Protein AF-A0A376MML0-F1 (afdb_monomer_lite)

Radius of gyration: 15.42 Å; chains: 1; bounding box: 36×36×40 Å

pLDDT: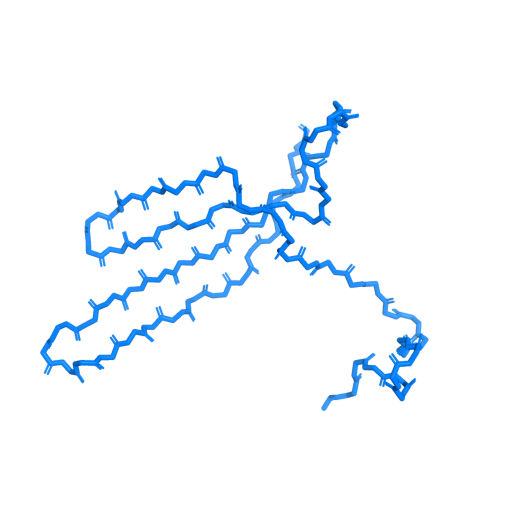 mean 79.68, std 14.78, range [39.25, 96.75]

Foldseek 3Di:
DAAADPPPGGPPPDDDADFDAWDDWDDDPQKIKTKGGRDDPPDDDQSQWIWIWIWHADPVVRDIDIDDIDTDRDD

Sequence (75 aa):
MKISDGNWLIQPGLNLIHPLQVFEVEQQGNEMVVYAAPVMYVNVPGSLTRLYLRCAFSPHRKVLSVFGLSIFRGR

Organism: Escherichia coli (NCBI:txid562)

Secondary structure (DSSP, 8-state):
---EETTTEE-TT-------EEEEEEEETTEEEEEEESS-SSS-TT--EEEEEEEEEETTTTEEEEEEEEEEE--

Structure (mmCIF, N/CA/C/O backbone):
data_AF-A0A376MML0-F1
#
_entry.id   AF-A0A376MML0-F1
#
loop_
_atom_site.group_PDB
_atom_site.id
_atom_site.type_symbol
_atom_site.label_atom_id
_atom_site.label_alt_id
_atom_site.label_comp_id
_atom_site.label_asym_id
_atom_site.label_entity_id
_atom_site.label_seq_id
_atom_s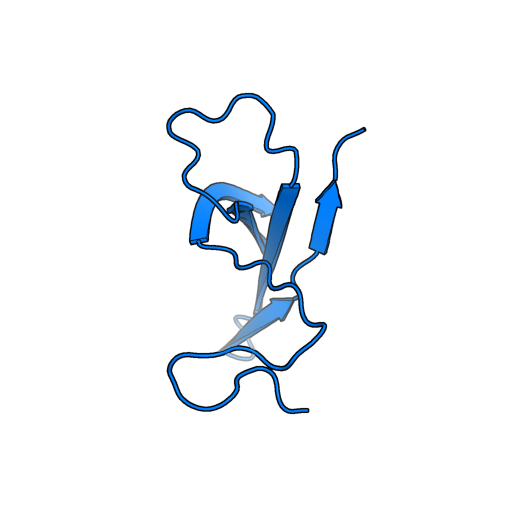ite.pdbx_PDB_ins_code
_atom_site.Cartn_x
_atom_site.Cartn_y
_atom_site.Cartn_z
_atom_site.occupancy
_atom_site.B_iso_or_equiv
_atom_site.auth_seq_id
_atom_site.auth_comp_id
_atom_site.auth_asym_id
_atom_site.auth_atom_id
_atom_site.pdbx_PDB_model_num
ATOM 1 N N . MET A 1 1 ? -10.099 -7.001 -10.441 1.00 80.88 1 MET A N 1
ATOM 2 C CA . MET A 1 1 ? -8.969 -6.149 -10.872 1.00 80.88 1 MET A CA 1
ATOM 3 C C . MET A 1 1 ? -7.683 -6.946 -10.709 1.00 80.88 1 MET A C 1
ATOM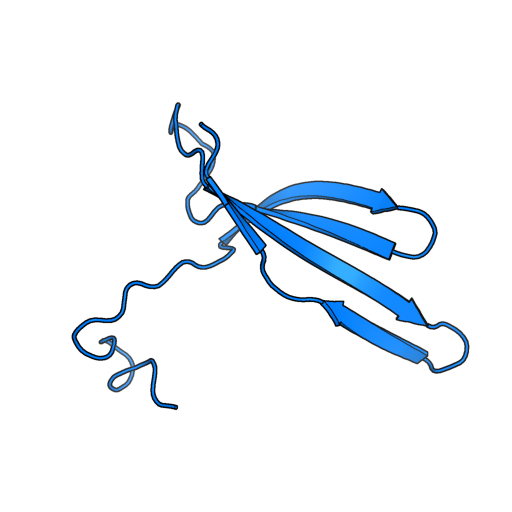 5 O O . MET A 1 1 ? -7.517 -7.535 -9.648 1.00 80.88 1 MET A O 1
ATOM 9 N N . LYS A 1 2 ? -6.824 -7.026 -11.734 1.00 88.88 2 LYS A N 1
ATOM 10 C CA . LYS A 1 2 ? -5.479 -7.621 -11.625 1.00 88.88 2 LYS A CA 1
ATOM 11 C C . LYS A 1 2 ? -4.454 -6.490 -11.613 1.00 88.88 2 LYS A C 1
ATOM 13 O O . LYS A 1 2 ? -4.551 -5.599 -12.447 1.00 88.88 2 LYS A O 1
ATOM 18 N N . ILE A 1 3 ? -3.534 -6.515 -10.653 1.00 92.62 3 ILE A N 1
ATOM 19 C CA . ILE A 1 3 ? -2.498 -5.483 -10.483 1.00 92.62 3 ILE A CA 1
ATOM 20 C C . ILE A 1 3 ? -1.123 -6.076 -10.795 1.00 92.62 3 ILE A C 1
ATOM 22 O O . ILE A 1 3 ? -0.369 -5.514 -11.585 1.00 92.62 3 ILE A O 1
ATOM 26 N N . SER A 1 4 ? -0.820 -7.240 -10.222 1.00 95.00 4 SER A N 1
ATOM 27 C CA . SER A 1 4 ? 0.376 -8.005 -10.557 1.00 95.00 4 SER A CA 1
ATOM 28 C C . SER A 1 4 ? 0.162 -8.886 -11.791 1.00 95.00 4 SER A C 1
ATOM 30 O O . SER A 1 4 ? -0.966 -9.267 -12.133 1.00 95.00 4 SER A O 1
ATOM 32 N N . ASP A 1 5 ? 1.262 -9.212 -12.457 1.00 95.31 5 ASP A N 1
ATOM 33 C CA . ASP A 1 5 ? 1.359 -10.255 -13.471 1.00 95.31 5 ASP A CA 1
ATOM 34 C C . ASP A 1 5 ? 2.327 -11.338 -12.967 1.00 95.31 5 ASP A C 1
ATOM 36 O O . ASP A 1 5 ? 3.550 -11.244 -13.080 1.00 95.31 5 ASP A O 1
ATOM 40 N N . GLY A 1 6 ? 1.773 -12.327 -12.263 1.00 94.75 6 GLY A N 1
ATOM 41 C CA . GLY A 1 6 ? 2.564 -13.263 -11.464 1.00 94.75 6 GLY A CA 1
ATOM 42 C C . GLY A 1 6 ? 3.211 -12.590 -10.246 1.00 94.75 6 GLY A C 1
ATOM 43 O O . GLY A 1 6 ? 2.659 -11.649 -9.677 1.00 94.75 6 GLY A O 1
ATOM 44 N N . ASN A 1 7 ? 4.363 -13.109 -9.816 1.00 94.50 7 ASN A N 1
ATOM 45 C CA . ASN A 1 7 ? 5.102 -12.587 -8.659 1.00 94.50 7 ASN A CA 1
ATOM 46 C C . ASN A 1 7 ? 6.059 -11.439 -9.019 1.00 94.50 7 ASN A C 1
ATOM 48 O O . ASN A 1 7 ? 6.362 -10.597 -8.182 1.00 94.50 7 ASN A O 1
ATOM 52 N N . TRP A 1 8 ? 6.570 -11.437 -10.251 1.00 95.88 8 TRP A N 1
ATOM 53 C CA . TRP A 1 8 ? 7.737 -10.636 -10.634 1.00 95.88 8 TRP A CA 1
ATOM 54 C C . TRP A 1 8 ? 7.396 -9.389 -11.447 1.00 95.88 8 TRP A C 1
ATOM 56 O O . TRP A 1 8 ? 8.229 -8.493 -11.544 1.00 95.88 8 TRP A O 1
ATOM 66 N N . LEU A 1 9 ? 6.202 -9.332 -12.043 1.00 95.56 9 LEU A N 1
ATOM 67 C CA . LEU A 1 9 ? 5.802 -8.261 -12.950 1.00 95.56 9 LEU A CA 1
ATOM 68 C C . LEU A 1 9 ? 4.527 -7.568 -12.468 1.00 95.56 9 LEU A C 1
ATOM 70 O O . LEU A 1 9 ? 3.743 -8.094 -11.672 1.00 95.56 9 LEU A O 1
ATOM 74 N N . ILE A 1 10 ? 4.320 -6.365 -12.991 1.00 96.50 10 ILE A N 1
ATOM 75 C CA . ILE A 1 10 ? 3.081 -5.600 -12.864 1.00 96.50 10 ILE A CA 1
ATOM 76 C C . ILE A 1 10 ? 2.371 -5.579 -14.215 1.00 96.50 10 ILE A C 1
ATOM 78 O O . ILE A 1 10 ? 3.019 -5.682 -15.257 1.00 96.50 10 ILE A O 1
ATOM 82 N N . GLN A 1 11 ? 1.044 -5.443 -14.204 1.00 96.75 11 GLN A N 1
ATOM 83 C CA . GLN A 1 11 ? 0.283 -5.370 -15.451 1.00 96.75 11 GLN A CA 1
ATOM 84 C C . GLN A 1 11 ? 0.749 -4.175 -16.309 1.00 96.75 11 GLN A C 1
ATOM 86 O O . GLN A 1 11 ? 1.014 -3.097 -15.759 1.00 96.75 11 GLN A O 1
ATOM 91 N N . PRO A 1 12 ? 0.829 -4.328 -17.644 1.00 94.88 12 PRO A N 1
ATOM 92 C CA . PRO A 1 12 ? 1.241 -3.250 -18.537 1.00 94.88 12 PRO A CA 1
ATOM 93 C C . PRO A 1 12 ? 0.383 -1.991 -18.362 1.00 94.88 12 PRO A C 1
ATOM 95 O O . PRO A 1 12 ? -0.839 -2.065 -18.252 1.00 94.88 12 PRO A O 1
ATOM 98 N N . GLY A 1 13 ? 1.029 -0.824 -18.356 1.00 92.50 13 GLY A N 1
ATOM 99 C CA . GLY A 1 13 ? 0.350 0.469 -18.217 1.00 92.50 13 GLY A CA 1
ATOM 100 C C . GLY A 1 13 ? -0.013 0.866 -16.781 1.00 92.50 13 GLY A C 1
ATOM 101 O O . GLY A 1 13 ? -0.596 1.933 -16.591 1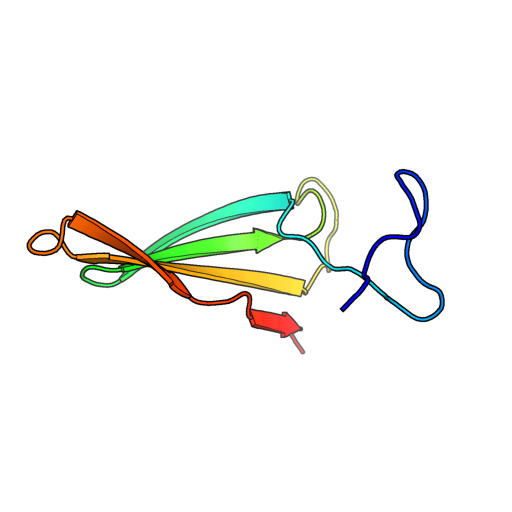.00 92.50 13 GLY A O 1
ATOM 102 N N . LEU A 1 14 ? 0.340 0.065 -15.768 1.00 91.12 14 LEU A N 1
ATOM 103 C CA . LEU A 1 14 ? 0.191 0.448 -14.362 1.00 91.12 14 LEU A CA 1
ATOM 104 C C . LEU A 1 14 ? 1.470 1.089 -13.812 1.00 91.12 14 LEU A C 1
ATOM 106 O O . LEU A 1 14 ? 2.565 0.569 -13.990 1.00 91.12 14 LEU A O 1
ATOM 110 N N . ASN A 1 15 ? 1.305 2.182 -13.066 1.00 86.75 15 ASN A N 1
ATOM 111 C CA . ASN A 1 15 ? 2.347 2.769 -12.226 1.00 86.75 15 ASN A CA 1
ATOM 112 C C . ASN A 1 15 ? 1.907 2.648 -10.768 1.00 86.75 15 ASN A C 1
ATOM 114 O O . ASN A 1 15 ? 0.838 3.144 -10.406 1.00 86.75 15 ASN A O 1
ATOM 118 N N . LEU A 1 16 ? 2.709 1.978 -9.940 1.00 85.94 16 LEU A N 1
ATOM 119 C CA . LEU A 1 16 ? 2.372 1.723 -8.542 1.00 85.94 16 LEU A CA 1
ATOM 120 C C . LEU A 1 16 ? 3.126 2.668 -7.610 1.00 85.94 16 LEU A C 1
ATOM 122 O O . LEU A 1 16 ? 4.298 2.973 -7.814 1.00 85.94 16 LEU A O 1
ATOM 126 N N . ILE A 1 17 ? 2.434 3.114 -6.566 1.00 84.38 17 ILE A N 1
ATOM 127 C CA . ILE A 1 17 ? 2.991 3.925 -5.486 1.00 84.38 17 ILE A CA 1
ATOM 128 C C . ILE A 1 17 ? 2.573 3.245 -4.182 1.00 84.38 17 ILE A C 1
ATOM 130 O O . ILE A 1 17 ? 1.388 2.993 -3.966 1.00 84.38 17 ILE A O 1
ATOM 134 N N . HIS A 1 18 ? 3.542 2.928 -3.325 1.00 84.25 18 HIS A N 1
ATOM 135 C CA . HIS A 1 18 ? 3.325 2.174 -2.088 1.00 84.25 18 HIS A CA 1
ATOM 136 C C . HIS A 1 18 ? 3.784 2.985 -0.876 1.00 84.25 18 HIS A C 1
ATOM 138 O O . HIS A 1 18 ? 4.799 3.653 -0.984 1.00 84.25 18 HIS A O 1
ATOM 144 N N . PRO A 1 19 ? 3.107 2.941 0.281 1.00 85.31 19 PRO A N 1
ATOM 145 C CA . PRO A 1 19 ? 3.628 3.533 1.512 1.00 85.31 19 PRO A CA 1
ATOM 146 C C . PRO A 1 19 ? 4.715 2.630 2.110 1.00 85.31 19 PRO A C 1
ATOM 148 O O . PRO A 1 19 ? 4.402 1.656 2.786 1.00 85.31 19 PRO A O 1
ATOM 151 N N . LEU A 1 20 ? 5.989 2.930 1.836 1.00 85.56 20 LEU A N 1
ATOM 152 C CA . LEU A 1 20 ? 7.126 2.101 2.261 1.00 85.56 20 LEU A CA 1
ATOM 153 C C . LEU A 1 20 ? 7.785 2.582 3.557 1.00 85.56 20 LEU A C 1
ATOM 155 O O . LEU A 1 20 ? 8.249 1.755 4.337 1.00 85.56 20 LEU A O 1
ATOM 159 N N . GLN A 1 21 ? 7.831 3.894 3.804 1.00 85.06 21 GLN A N 1
ATOM 160 C CA . GLN A 1 21 ? 8.453 4.447 5.011 1.00 85.06 21 GLN A CA 1
ATOM 161 C C . GLN A 1 21 ? 7.526 5.430 5.716 1.00 85.06 21 GLN A C 1
ATOM 163 O O . GLN A 1 21 ? 7.142 6.436 5.127 1.00 85.06 21 GLN A O 1
ATOM 168 N N . VAL A 1 22 ? 7.232 5.177 6.993 1.00 87.12 22 VAL A N 1
ATOM 169 C CA . VAL A 1 22 ? 6.570 6.144 7.880 1.00 87.12 22 VAL A CA 1
ATOM 170 C C . VAL A 1 22 ? 7.575 7.216 8.285 1.00 87.12 22 VAL A C 1
ATOM 172 O O . VAL A 1 22 ? 8.694 6.894 8.683 1.00 87.12 22 VAL A O 1
ATOM 175 N N . PHE A 1 23 ? 7.174 8.479 8.190 1.00 84.88 23 PHE A N 1
ATOM 176 C CA . PHE A 1 23 ? 8.010 9.610 8.602 1.00 84.88 23 PHE A CA 1
ATOM 177 C C . PHE A 1 23 ? 7.351 10.490 9.662 1.00 84.88 23 PHE A C 1
ATOM 179 O O . PHE A 1 23 ? 8.053 11.192 10.380 1.00 84.88 23 PHE A O 1
ATOM 186 N N . GLU A 1 24 ? 6.024 10.441 9.785 1.00 87.62 24 GLU A N 1
ATOM 187 C CA . GLU A 1 24 ? 5.279 11.219 10.768 1.00 87.62 24 GLU A CA 1
ATOM 188 C C . GLU A 1 24 ? 3.993 10.482 11.150 1.00 87.62 24 GLU A C 1
ATOM 190 O O . GLU A 1 24 ? 3.362 9.822 10.319 1.00 87.62 24 GLU A O 1
ATOM 195 N N . VAL A 1 25 ? 3.614 10.580 12.422 1.00 90.62 25 VAL A N 1
ATOM 196 C CA . VAL A 1 25 ? 2.359 10.044 12.949 1.00 90.62 25 VAL A CA 1
ATOM 197 C C . VAL A 1 25 ? 1.739 11.105 13.843 1.00 90.62 25 VAL A C 1
ATOM 199 O O . VAL A 1 25 ? 2.374 11.583 14.778 1.00 90.62 25 VAL A O 1
ATOM 202 N N . GLU A 1 26 ? 0.489 11.444 13.566 1.00 92.44 26 GLU A N 1
ATOM 203 C CA . GLU A 1 26 ? -0.295 12.409 14.324 1.00 92.44 26 GLU A CA 1
ATOM 204 C C . GLU A 1 26 ? -1.503 11.727 14.960 1.00 92.44 26 GLU A C 1
ATOM 206 O O . GLU A 1 26 ? -2.131 10.845 14.373 1.00 92.44 26 GLU A O 1
ATOM 211 N N . GLN A 1 27 ? -1.880 12.186 16.149 1.00 90.69 27 GLN A N 1
ATOM 212 C CA . GLN A 1 27 ? -3.165 11.853 16.748 1.00 90.69 27 GLN A CA 1
ATOM 213 C C . GLN A 1 27 ? -4.133 13.020 16.537 1.00 90.69 27 GLN A C 1
ATOM 215 O O . GLN A 1 27 ? -3.903 14.124 17.025 1.00 90.69 27 GLN A O 1
ATOM 220 N N . GLN A 1 28 ? -5.234 12.770 15.831 1.00 89.69 28 GLN A N 1
ATOM 221 C CA . GLN A 1 28 ? -6.295 13.739 15.568 1.00 89.69 28 GLN A CA 1
ATOM 222 C C . GLN A 1 28 ? -7.579 13.265 16.259 1.00 89.69 28 GLN A C 1
ATOM 224 O O . GLN A 1 28 ? -8.365 12.483 15.724 1.00 89.69 28 GLN A O 1
ATOM 229 N N . GLY A 1 29 ? -7.771 13.697 17.508 1.00 89.00 29 GLY A N 1
ATOM 230 C CA . GLY A 1 29 ? -8.872 13.230 18.351 1.00 89.00 29 GLY A CA 1
ATOM 231 C C . GLY A 1 29 ? -8.773 11.726 18.636 1.00 89.00 29 GLY A C 1
ATOM 232 O O . GLY A 1 29 ? -7.834 11.273 19.291 1.00 89.00 29 GLY A O 1
ATOM 233 N N . ASN A 1 30 ? -9.746 10.954 18.143 1.00 87.62 30 ASN A N 1
ATOM 234 C CA . ASN A 1 30 ? -9.778 9.487 18.256 1.00 87.62 30 ASN A CA 1
ATOM 235 C C . ASN A 1 30 ? -9.242 8.774 16.993 1.00 87.62 30 ASN A C 1
ATOM 237 O O . ASN A 1 30 ? -9.422 7.567 16.814 1.00 87.62 30 ASN A O 1
ATOM 241 N N . GLU A 1 31 ? -8.614 9.524 16.091 1.00 88.69 31 GLU A N 1
ATOM 242 C CA . GLU A 1 31 ? -8.006 9.005 14.873 1.00 88.69 31 GLU A CA 1
ATOM 243 C C . GLU A 1 31 ? -6.485 9.121 14.949 1.00 88.69 31 GLU A C 1
ATOM 245 O O . GLU A 1 31 ? -5.934 10.088 15.473 1.00 88.69 31 GLU A O 1
ATOM 250 N N . MET A 1 32 ? -5.802 8.129 14.396 1.00 91.06 32 MET A N 1
ATOM 251 C CA . MET A 1 32 ? -4.373 8.159 14.137 1.00 91.06 32 MET A CA 1
ATOM 252 C C . MET A 1 32 ? -4.162 8.414 12.649 1.00 91.06 32 MET A C 1
ATOM 254 O O . MET A 1 32 ? -4.714 7.722 11.796 1.00 91.06 32 MET A O 1
ATOM 258 N N . VAL A 1 33 ? -3.352 9.407 12.337 1.00 89.56 33 VAL A N 1
ATOM 259 C CA . VAL A 1 33 ? -3.009 9.835 10.989 1.00 89.56 33 VAL A CA 1
ATOM 260 C C . VAL A 1 33 ? -1.547 9.475 10.762 1.00 89.56 33 VAL A C 1
ATOM 262 O O . VAL A 1 33 ? -0.664 9.964 11.455 1.00 89.56 33 VAL A O 1
ATOM 265 N N . VAL A 1 34 ? -1.289 8.575 9.818 1.00 89.69 34 VAL A N 1
ATOM 266 C CA . VAL A 1 34 ? 0.053 8.092 9.482 1.00 89.69 34 VAL A CA 1
ATOM 267 C C . VAL A 1 34 ? 0.461 8.690 8.148 1.00 89.69 34 VAL A C 1
ATOM 269 O O . VAL A 1 34 ? -0.216 8.482 7.137 1.00 89.69 34 VAL A O 1
ATOM 272 N N . TYR A 1 35 ? 1.590 9.388 8.136 1.00 86.75 35 TYR A N 1
ATOM 273 C CA . TYR A 1 35 ? 2.206 9.883 6.917 1.00 86.75 35 TYR A CA 1
ATOM 274 C C . TYR A 1 35 ? 3.380 8.990 6.517 1.00 86.75 35 TYR A C 1
ATOM 276 O O . TYR A 1 35 ? 4.294 8.716 7.302 1.00 86.75 35 TYR A O 1
ATOM 284 N N . ALA A 1 36 ? 3.352 8.540 5.265 1.00 85.69 36 ALA A N 1
ATOM 285 C CA . ALA A 1 36 ? 4.349 7.662 4.678 1.00 85.69 36 ALA A CA 1
ATOM 286 C C . ALA A 1 36 ? 4.835 8.176 3.314 1.00 85.69 36 ALA A C 1
ATOM 288 O O . ALA A 1 36 ? 4.110 8.874 2.604 1.00 85.69 36 ALA A O 1
ATOM 289 N N . ALA A 1 37 ? 6.053 7.812 2.920 1.00 82.62 37 ALA A N 1
ATOM 290 C CA . ALA A 1 37 ? 6.555 8.016 1.563 1.00 82.62 37 ALA A CA 1
ATOM 291 C C . ALA A 1 37 ? 6.721 6.710 0.795 1.00 82.62 37 ALA A C 1
ATOM 293 O O . ALA A 1 37 ? 6.890 5.643 1.397 1.00 82.62 37 ALA A O 1
ATOM 294 N N . PRO A 1 38 ? 6.755 6.812 -0.546 1.00 79.00 38 PRO A N 1
ATOM 295 C CA . PRO A 1 38 ? 7.065 5.693 -1.418 1.00 79.00 38 PRO A CA 1
ATOM 296 C C . PRO A 1 38 ? 8.538 5.343 -1.563 1.00 79.00 38 PRO A C 1
ATOM 298 O O . PRO A 1 38 ? 8.843 4.296 -2.118 1.00 79.00 38 PRO A O 1
ATOM 301 N N . VAL A 1 39 ? 9.450 6.179 -1.075 1.00 74.94 39 VAL A N 1
ATOM 302 C CA . VAL A 1 39 ? 10.897 5.933 -1.100 1.00 74.94 39 VAL A CA 1
ATOM 303 C C . VAL A 1 39 ? 11.504 6.333 0.234 1.00 74.94 39 VAL A C 1
ATOM 305 O O . VAL A 1 39 ? 10.889 7.086 0.992 1.00 74.94 39 VAL A O 1
ATOM 308 N N . MET A 1 40 ? 12.706 5.831 0.521 1.00 58.31 40 MET A N 1
ATOM 309 C CA . MET A 1 40 ? 13.382 6.146 1.770 1.00 58.31 40 MET A CA 1
ATOM 310 C C . MET A 1 40 ? 13.691 7.657 1.839 1.00 58.31 40 MET A C 1
ATOM 312 O O . MET A 1 40 ? 14.342 8.190 0.945 1.00 58.31 40 MET A O 1
ATOM 316 N N . TYR A 1 41 ? 13.249 8.355 2.890 1.00 54.53 41 TYR A N 1
ATOM 317 C CA . TYR A 1 41 ? 13.507 9.784 3.150 1.00 54.53 41 TYR A CA 1
ATOM 318 C C . TYR A 1 41 ? 14.983 10.110 3.399 1.00 54.53 41 TYR A C 1
ATOM 320 O O . TYR A 1 41 ? 15.359 11.279 3.496 1.00 54.53 41 TYR A O 1
ATOM 328 N N . VAL A 1 42 ? 15.831 9.090 3.506 1.00 54.00 42 VAL A N 1
ATOM 329 C CA . VAL A 1 42 ? 17.274 9.254 3.632 1.00 54.00 42 VAL A CA 1
ATOM 330 C C . VAL A 1 42 ? 17.819 9.622 2.246 1.00 54.00 42 VAL A C 1
ATOM 332 O O . VAL A 1 42 ? 18.133 8.750 1.445 1.00 54.00 42 VAL A O 1
ATOM 335 N N . ASN A 1 43 ? 17.920 10.929 1.976 1.00 49.31 43 ASN A N 1
ATOM 336 C CA . ASN A 1 43 ? 18.656 11.557 0.862 1.00 49.31 43 ASN A CA 1
ATOM 337 C C . ASN A 1 43 ? 17.938 11.797 -0.485 1.00 49.31 43 ASN A C 1
ATOM 339 O O . ASN A 1 43 ? 18.606 11.814 -1.517 1.00 49.31 43 ASN A O 1
ATOM 343 N N . VAL A 1 44 ? 16.630 12.090 -0.518 1.00 52.94 44 VAL A N 1
ATOM 344 C CA . VAL A 1 44 ? 16.014 12.686 -1.730 1.00 52.94 44 VAL A CA 1
ATOM 345 C C . VAL A 1 44 ? 15.366 14.038 -1.408 1.00 52.94 44 VAL A C 1
ATOM 347 O O . VAL A 1 44 ? 14.191 14.087 -1.032 1.00 52.94 44 VAL A O 1
ATOM 350 N N . PRO A 1 45 ? 16.097 15.158 -1.571 1.00 40.81 45 PRO A N 1
ATOM 351 C CA . PRO A 1 45 ? 15.487 16.481 -1.594 1.00 40.81 45 PRO A CA 1
ATOM 352 C C . PRO A 1 45 ? 14.537 16.537 -2.800 1.00 40.81 45 PRO A C 1
ATOM 354 O O . PRO A 1 45 ? 14.983 16.430 -3.939 1.00 40.81 45 PRO A O 1
ATOM 357 N N . GLY A 1 46 ? 13.226 16.654 -2.568 1.00 51.97 46 GLY A N 1
ATOM 358 C CA . GLY A 1 46 ? 12.240 16.856 -3.642 1.00 51.97 46 GLY A CA 1
ATOM 359 C C . GLY A 1 46 ? 11.244 15.721 -3.903 1.00 51.97 46 GLY A C 1
ATOM 360 O O . GLY A 1 46 ? 10.434 15.849 -4.820 1.00 51.97 46 GLY A O 1
ATOM 361 N N . SER A 1 47 ? 11.209 14.643 -3.105 1.00 54.03 47 SER A N 1
ATOM 362 C CA . SER A 1 47 ? 10.062 13.717 -3.158 1.00 54.03 47 SER A CA 1
ATOM 363 C C . SER A 1 47 ? 8.835 14.367 -2.504 1.00 54.03 47 SER A C 1
ATOM 365 O O . SER A 1 47 ? 8.530 14.162 -1.333 1.00 54.03 47 SER A O 1
ATOM 367 N N . LEU A 1 48 ? 8.124 15.188 -3.279 1.00 58.22 48 LEU A N 1
ATOM 368 C CA . LEU A 1 48 ? 6.896 15.894 -2.888 1.00 58.22 48 LEU A CA 1
ATOM 369 C C . LEU A 1 48 ? 5.673 14.966 -2.767 1.00 58.22 48 LEU A C 1
ATOM 371 O O . LEU A 1 48 ? 4.557 15.461 -2.622 1.00 58.22 48 LEU A O 1
ATOM 375 N N . THR A 1 49 ? 5.855 13.643 -2.873 1.00 63.50 49 THR A N 1
ATOM 376 C CA . THR A 1 49 ? 4.760 12.665 -2.833 1.00 63.50 49 THR A CA 1
ATOM 377 C C . THR A 1 49 ? 4.580 12.158 -1.409 1.00 63.50 49 THR A C 1
ATOM 379 O O . THR A 1 49 ? 5.280 11.243 -0.975 1.00 63.50 49 THR A O 1
ATOM 382 N N . ARG A 1 50 ? 3.631 12.757 -0.686 1.00 69.00 50 ARG A N 1
ATOM 383 C CA . ARG A 1 50 ? 3.222 12.308 0.650 1.00 69.00 50 ARG A CA 1
ATOM 384 C C . ARG A 1 50 ? 2.019 11.388 0.506 1.00 69.00 50 ARG A C 1
ATOM 386 O O . ARG A 1 50 ? 1.039 11.738 -0.154 1.00 69.00 50 ARG A O 1
ATOM 393 N N . LEU A 1 51 ? 2.112 10.219 1.121 1.00 78.50 51 LEU A N 1
ATOM 394 C CA . LEU A 1 51 ? 1.010 9.288 1.265 1.00 78.50 51 LEU A CA 1
ATOM 395 C C . LEU A 1 51 ? 0.479 9.390 2.683 1.00 78.50 51 LEU A C 1
ATOM 397 O O . LEU A 1 51 ? 1.246 9.470 3.639 1.00 78.50 51 LEU A O 1
ATOM 401 N N . TYR A 1 52 ? -0.835 9.376 2.813 1.00 81.06 52 TYR A N 1
ATOM 402 C CA . TYR A 1 52 ? -1.491 9.499 4.102 1.00 81.06 52 TYR A CA 1
ATOM 403 C C . TYR A 1 52 ? -2.509 8.376 4.292 1.00 81.06 52 TYR A C 1
ATOM 405 O O . TYR A 1 52 ? -3.278 8.080 3.376 1.00 81.06 52 TYR A O 1
ATOM 413 N N . LEU A 1 53 ? -2.483 7.771 5.482 1.00 84.12 53 LEU A N 1
ATOM 414 C CA . LEU A 1 53 ? -3.398 6.739 5.965 1.00 84.12 53 LEU A CA 1
ATOM 415 C C . LEU A 1 53 ? -4.064 7.225 7.257 1.00 84.12 53 LEU A C 1
ATOM 417 O O . LEU A 1 53 ? -3.382 7.679 8.176 1.00 84.12 53 LEU A O 1
ATOM 421 N N . ARG A 1 54 ? -5.390 7.099 7.356 1.00 83.12 54 ARG A N 1
ATOM 422 C CA . ARG A 1 54 ? -6.148 7.429 8.574 1.00 83.12 54 ARG A CA 1
ATOM 423 C C . ARG A 1 54 ? -6.675 6.161 9.213 1.00 83.12 54 ARG A C 1
ATOM 425 O O . ARG A 1 54 ? -7.362 5.378 8.568 1.00 83.12 54 ARG A O 1
ATOM 432 N N . CYS A 1 55 ? -6.419 5.998 10.495 1.00 86.25 55 CYS A N 1
ATOM 433 C CA . CYS A 1 55 ? -6.864 4.873 11.291 1.00 86.25 55 CYS A CA 1
ATOM 434 C C . CYS A 1 55 ? -7.806 5.385 12.384 1.00 86.25 55 CYS A C 1
ATOM 436 O O . CYS A 1 55 ? -7.374 6.129 13.258 1.00 86.25 55 CYS A O 1
ATOM 438 N N . ALA A 1 56 ? -9.078 4.989 12.365 1.00 86.19 56 ALA A N 1
ATOM 439 C CA . ALA A 1 56 ? -10.031 5.319 13.425 1.00 86.19 56 ALA A CA 1
ATOM 440 C C . ALA A 1 56 ? -10.371 4.061 14.222 1.00 86.19 56 ALA A C 1
ATOM 442 O O . ALA A 1 56 ? -10.891 3.083 13.673 1.00 86.19 56 ALA A O 1
ATOM 443 N N . PHE A 1 57 ? -10.089 4.078 15.522 1.00 84.31 57 PHE A N 1
ATOM 444 C CA . PHE A 1 57 ? -10.433 2.964 16.394 1.00 84.31 57 PHE A CA 1
ATOM 445 C C . PHE A 1 57 ? -11.808 3.189 17.022 1.00 84.31 57 PHE A C 1
ATOM 447 O O . PHE A 1 57 ? -12.054 4.223 17.635 1.00 84.31 57 PHE A O 1
ATOM 454 N N . SER A 1 58 ? -12.714 2.218 16.890 1.00 83.75 58 SER A N 1
ATOM 455 C CA . SER A 1 58 ? -14.005 2.215 17.580 1.00 83.75 58 SER A CA 1
ATOM 456 C C . SER A 1 58 ? -13.940 1.265 18.781 1.00 83.75 58 SER A C 1
ATOM 458 O O . SER A 1 58 ? -14.074 0.051 18.593 1.00 83.75 58 SER A O 1
ATOM 460 N N . PRO A 1 59 ? -13.782 1.769 20.023 1.00 76.94 59 PRO A N 1
ATOM 461 C CA . PRO A 1 59 ? -13.587 0.912 21.195 1.00 76.94 59 PRO A CA 1
ATOM 462 C C . PRO A 1 59 ? -14.808 0.040 21.497 1.00 76.94 59 PRO A C 1
ATOM 464 O O . PRO A 1 59 ? -14.676 -1.101 21.923 1.00 76.94 59 PRO A O 1
ATOM 467 N N . HIS A 1 60 ? -16.008 0.565 21.234 1.00 83.50 60 HIS A N 1
ATOM 468 C CA . HIS A 1 60 ? -17.272 -0.111 21.539 1.00 83.50 60 HIS A CA 1
ATOM 469 C C . HIS A 1 60 ? -17.548 -1.264 20.573 1.00 83.50 60 HIS A C 1
ATOM 471 O O . HIS A 1 60 ? -18.103 -2.287 20.962 1.00 83.50 60 HIS A O 1
ATOM 477 N N . ARG A 1 61 ? -17.138 -1.108 19.310 1.00 83.62 61 ARG A N 1
ATOM 478 C CA . ARG A 1 61 ? -17.282 -2.143 18.280 1.00 83.62 61 ARG A CA 1
ATOM 479 C C . ARG A 1 61 ? -16.056 -3.051 18.183 1.00 83.62 61 ARG A C 1
ATOM 481 O O . ARG A 1 61 ? -16.139 -4.074 17.518 1.00 83.62 61 ARG A O 1
ATOM 488 N N . LYS A 1 62 ? -14.942 -2.689 18.836 1.00 86.88 62 LYS A N 1
ATOM 489 C CA . LYS A 1 62 ? -13.626 -3.342 18.720 1.00 86.88 62 LYS A CA 1
ATOM 490 C C . LYS A 1 62 ? -13.154 -3.447 17.261 1.00 86.88 62 LYS A C 1
ATOM 492 O O . LYS A 1 62 ? -12.585 -4.453 16.853 1.00 86.88 62 LYS A O 1
ATOM 497 N N . VAL A 1 63 ? -13.411 -2.403 16.471 1.00 88.19 63 VAL A N 1
ATOM 498 C CA . VAL A 1 63 ? -13.083 -2.335 15.037 1.00 88.19 63 VAL A CA 1
ATOM 499 C C . VAL A 1 63 ? -12.067 -1.224 14.801 1.00 88.19 63 VAL A C 1
ATOM 501 O O . VAL A 1 63 ? -12.264 -0.100 15.265 1.00 88.19 63 VAL A O 1
ATOM 504 N N . LEU A 1 64 ? -11.012 -1.526 14.043 1.00 89.12 64 LEU A N 1
ATOM 505 C CA . LEU A 1 64 ? -10.094 -0.534 13.490 1.00 89.12 64 LEU A CA 1
ATOM 506 C C . LEU A 1 64 ? -10.482 -0.261 12.037 1.00 89.12 64 LEU A C 1
ATOM 508 O O . LEU A 1 64 ? -10.394 -1.148 11.191 1.00 89.12 64 LEU A O 1
ATOM 512 N N . SER A 1 65 ? -10.921 0.961 11.755 1.00 88.44 65 SER A N 1
ATOM 513 C CA . SER A 1 65 ? -11.200 1.402 10.388 1.00 88.44 65 SER A CA 1
ATOM 514 C C . SER A 1 65 ? -9.945 2.026 9.799 1.00 88.44 65 SER A C 1
ATOM 516 O O . SER A 1 65 ? -9.360 2.911 10.420 1.00 88.44 65 SER A O 1
ATOM 518 N N . VAL A 1 66 ? -9.550 1.584 8.608 1.00 88.31 66 VAL A N 1
ATOM 519 C CA . VAL A 1 66 ? -8.430 2.158 7.855 1.00 88.31 66 VAL A CA 1
ATOM 520 C C . VAL A 1 66 ? -9.009 2.864 6.635 1.00 88.31 66 VAL A C 1
ATOM 522 O O . VAL A 1 66 ? -9.588 2.223 5.759 1.00 88.31 66 VAL A O 1
ATOM 525 N N . PHE A 1 67 ? -8.887 4.186 6.597 1.00 82.50 67 PHE A N 1
ATOM 526 C CA . PHE A 1 67 ? -9.344 5.025 5.498 1.00 82.50 67 PHE A CA 1
ATOM 527 C C . PHE A 1 67 ? -8.178 5.386 4.576 1.00 82.50 67 PHE A C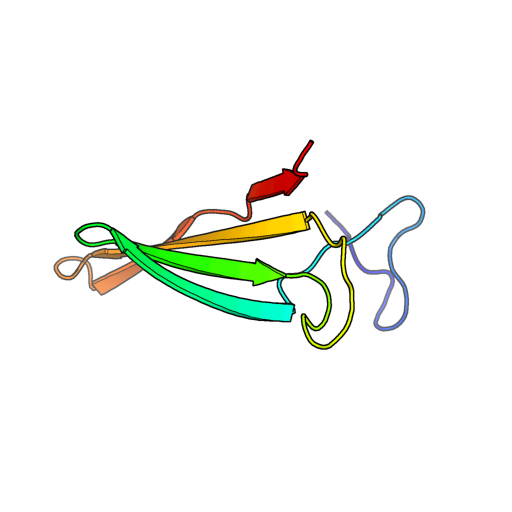 1
ATOM 529 O O . PHE A 1 67 ? -7.036 5.542 5.013 1.00 82.50 67 PHE A O 1
ATOM 536 N N . GLY A 1 68 ? -8.515 5.442 3.286 1.00 68.25 68 GLY A N 1
ATOM 537 C CA . GLY A 1 68 ? -7.621 5.203 2.159 1.00 68.25 68 GLY A CA 1
ATOM 538 C C . GLY A 1 68 ? -6.395 6.101 2.010 1.00 68.25 68 GLY A C 1
ATOM 539 O O . GLY A 1 68 ? -6.245 7.144 2.637 1.00 68.25 68 GLY A O 1
ATOM 540 N N . LEU A 1 69 ? -5.540 5.653 1.090 1.00 64.75 69 LEU A N 1
ATOM 541 C CA . LEU A 1 69 ? -4.300 6.288 0.669 1.00 64.75 69 LEU A CA 1
ATOM 542 C C . LEU A 1 69 ? -4.599 7.534 -0.182 1.00 64.75 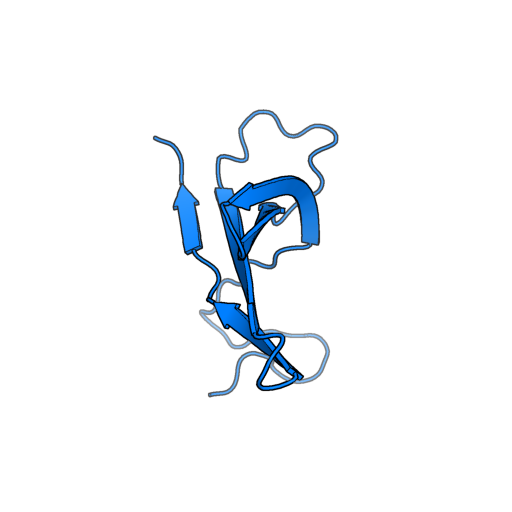69 LEU A C 1
ATOM 544 O O . LEU A 1 69 ? -5.048 7.407 -1.320 1.00 64.75 69 LEU A O 1
ATOM 548 N N . SER A 1 70 ? -4.336 8.731 0.343 1.00 63.75 70 SER A N 1
ATOM 549 C CA . SER A 1 70 ? -4.363 9.964 -0.463 1.00 63.75 70 SER A CA 1
ATOM 550 C C . SER A 1 70 ? -2.955 10.330 -0.919 1.00 63.75 70 SER A C 1
ATOM 552 O O . SER A 1 70 ? -2.033 10.354 -0.105 1.00 63.75 70 SER A O 1
ATOM 554 N N . ILE A 1 71 ? -2.792 10.611 -2.216 1.00 62.59 71 ILE A N 1
ATOM 555 C CA . ILE A 1 71 ? -1.520 11.035 -2.809 1.00 62.59 71 ILE A CA 1
ATOM 556 C C . ILE A 1 71 ? -1.524 12.558 -2.893 1.00 62.59 71 ILE A C 1
ATOM 558 O O . ILE A 1 71 ? -2.234 13.132 -3.718 1.00 62.59 71 ILE A O 1
ATOM 562 N N . PHE A 1 72 ? -0.722 13.214 -2.060 1.00 55.91 72 PHE A N 1
ATOM 563 C CA . PHE A 1 72 ? -0.495 14.649 -2.179 1.00 55.91 72 PHE A CA 1
ATOM 564 C C . PHE A 1 72 ? 0.794 14.878 -2.962 1.00 55.91 72 PHE A C 1
ATOM 566 O O . PHE A 1 72 ? 1.858 14.429 -2.539 1.00 55.91 72 PHE A O 1
ATOM 573 N N . ARG A 1 73 ? 0.698 15.562 -4.105 1.00 56.62 73 ARG A N 1
ATOM 574 C CA . ARG A 1 73 ? 1.851 16.142 -4.799 1.00 56.62 73 ARG A CA 1
ATOM 575 C C . ARG A 1 73 ? 1.926 17.610 -4.399 1.00 56.62 73 ARG A C 1
ATOM 577 O O . ARG A 1 73 ? 1.036 18.377 -4.760 1.00 56.62 73 ARG A O 1
ATOM 584 N N . GLY A 1 74 ? 2.946 17.982 -3.626 1.00 53.50 74 GLY A N 1
ATOM 585 C CA . GLY A 1 74 ? 3.251 19.397 -3.388 1.00 53.50 74 GLY A CA 1
ATOM 586 C C . GLY A 1 74 ? 3.461 20.130 -4.719 1.00 53.50 74 GLY A C 1
ATOM 587 O O . GLY A 1 74 ? 4.016 19.542 -5.648 1.00 53.50 74 GLY A O 1
ATOM 588 N N . ARG A 1 75 ? 2.954 21.363 -4.822 1.00 39.25 75 ARG A N 1
ATOM 589 C CA . ARG A 1 75 ? 3.312 22.291 -5.905 1.00 39.25 75 ARG A CA 1
ATOM 590 C C . ARG A 1 75 ? 4.722 22.820 -5.695 1.00 39.25 75 ARG A C 1
ATOM 592 O O . ARG A 1 75 ? 5.082 23.008 -4.512 1.00 39.25 75 ARG A O 1
#